Protein AF-A0A8I1I5P9-F1 (afdb_monomer_lite)

pLDDT: mean 89.46, std 9.99, range [48.19, 98.25]

Foldseek 3Di:
DQPAPVVVDDPDPVSLVVCCVFQCADPVRHGPQRQWDKDFFAAPVGDGPKIWTAHPDPVPVDGIDMTPDDDDGWDLPVLVVPDPDAAEDQDPVVQVVVVVVVNSRYIYDPNPPD

Radius of gyration: 15.74 Å; chains: 1; bounding box: 31×36×47 Å

Structure (mmCIF, N/CA/C/O backbone):
data_AF-A0A8I1I5P9-F1
#
_entry.id   AF-A0A8I1I5P9-F1
#
loop_
_atom_site.group_PDB
_atom_site.id
_atom_site.type_symbol
_atom_site.label_atom_id
_atom_site.label_alt_id
_atom_site.label_comp_id
_atom_site.label_asym_id
_atom_site.label_entity_id
_atom_site.label_seq_id
_atom_site.pdbx_PDB_ins_code
_atom_site.Cartn_x
_atom_site.Cartn_y
_atom_site.Cartn_z
_atom_site.occupancy
_atom_site.B_iso_or_equiv
_atom_site.auth_seq_id
_atom_site.auth_comp_id
_atom_site.auth_asym_id
_atom_site.auth_atom_id
_atom_site.pdbx_PDB_model_num
ATOM 1 N N . MET A 1 1 ? -10.679 -8.318 -19.547 1.00 51.12 1 MET A N 1
ATOM 2 C CA . MET A 1 1 ? -9.413 -7.546 -19.512 1.00 51.12 1 MET A CA 1
ATOM 3 C C . MET A 1 1 ? -8.566 -8.075 -18.367 1.00 51.12 1 MET A C 1
ATOM 5 O O . MET A 1 1 ? -9.124 -8.294 -17.307 1.00 51.12 1 MET A O 1
ATOM 9 N N . ASN A 1 2 ? -7.262 -8.299 -18.552 1.00 64.12 2 ASN A N 1
ATOM 10 C CA . ASN A 1 2 ? -6.367 -8.787 -17.487 1.00 64.12 2 ASN A CA 1
ATOM 11 C C . ASN A 1 2 ? -5.751 -7.654 -16.636 1.00 64.12 2 ASN A C 1
ATOM 13 O O . ASN A 1 2 ? -4.738 -7.880 -15.990 1.00 64.12 2 ASN A O 1
ATOM 17 N N . GLY A 1 3 ? -6.300 -6.434 -16.708 1.00 65.88 3 GLY A N 1
ATOM 18 C CA . GLY A 1 3 ? -5.865 -5.285 -15.900 1.00 65.88 3 GLY A CA 1
ATOM 19 C C . GLY A 1 3 ? -4.449 -4.755 -16.163 1.00 65.88 3 GLY A C 1
ATOM 20 O O . GLY A 1 3 ? -4.003 -3.890 -15.425 1.00 65.88 3 GLY A O 1
ATOM 21 N N . SER A 1 4 ? -3.742 -5.251 -17.186 1.00 81.25 4 SER A N 1
ATOM 22 C CA . SER A 1 4 ? -2.341 -4.885 -17.444 1.00 81.25 4 SER A CA 1
ATOM 23 C C . SER A 1 4 ? -2.192 -3.410 -17.816 1.00 81.25 4 SER A C 1
ATOM 25 O O . SER A 1 4 ? -2.729 -2.963 -18.835 1.00 81.25 4 SER A O 1
ATOM 27 N N . LEU A 1 5 ? -1.395 -2.690 -17.022 1.00 85.06 5 LEU A N 1
ATOM 28 C CA . LEU A 1 5 ? -1.023 -1.296 -17.246 1.00 85.06 5 LEU A CA 1
ATOM 29 C C . LEU A 1 5 ? -0.410 -1.099 -18.637 1.00 85.06 5 LEU A C 1
ATOM 31 O O . LEU A 1 5 ? -0.761 -0.149 -19.328 1.00 85.06 5 LEU A O 1
ATOM 35 N N . LYS A 1 6 ? 0.437 -2.023 -19.110 1.00 83.69 6 LYS A N 1
ATOM 36 C CA . LYS A 1 6 ? 1.100 -1.911 -20.424 1.00 83.69 6 LYS A CA 1
ATOM 37 C C . LYS A 1 6 ? 0.156 -1.669 -21.598 1.00 83.69 6 LYS A C 1
ATOM 39 O O . LYS A 1 6 ? 0.567 -1.052 -22.570 1.00 83.69 6 LYS A O 1
ATOM 44 N N . LYS A 1 7 ? -1.078 -2.172 -21.531 1.00 85.44 7 LYS A N 1
ATOM 45 C CA . LYS A 1 7 ? -2.052 -2.056 -22.628 1.00 85.44 7 LYS A CA 1
ATOM 46 C C . LYS A 1 7 ? -2.664 -0.662 -22.748 1.00 85.44 7 LYS A C 1
ATOM 48 O O . LYS A 1 7 ? -3.268 -0.369 -23.772 1.00 85.44 7 LYS A O 1
ATOM 53 N N . ILE A 1 8 ? -2.549 0.149 -21.699 1.00 88.25 8 ILE A N 1
ATOM 54 C CA . ILE A 1 8 ? -3.130 1.493 -21.620 1.00 88.25 8 ILE A CA 1
ATOM 55 C C . IL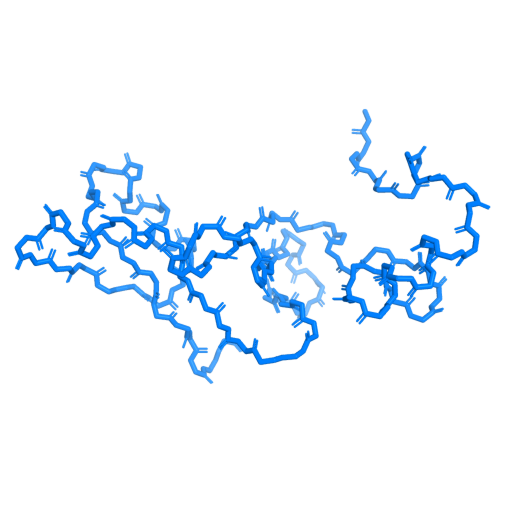E A 1 8 ? -2.065 2.590 -21.524 1.00 88.25 8 ILE A C 1
ATOM 57 O O . ILE A 1 8 ? -2.410 3.769 -21.508 1.00 88.25 8 ILE A O 1
ATOM 61 N N . LEU A 1 9 ? -0.781 2.224 -21.428 1.00 87.94 9 LEU A N 1
ATOM 62 C CA . LEU A 1 9 ? 0.301 3.200 -21.372 1.00 87.94 9 LEU A CA 1
ATOM 63 C C . LEU A 1 9 ? 0.473 3.899 -22.725 1.00 87.94 9 LEU A C 1
ATOM 65 O O . LEU A 1 9 ? 0.444 3.230 -23.758 1.00 87.94 9 LEU A O 1
ATOM 69 N N . PRO A 1 10 ? 0.716 5.220 -22.732 1.00 87.38 10 PRO A N 1
ATOM 70 C CA . PRO A 1 10 ? 1.121 5.913 -23.945 1.00 87.38 10 PRO A CA 1
ATOM 71 C C . PRO A 1 10 ? 2.513 5.442 -24.383 1.00 87.38 10 PRO A C 1
ATOM 73 O O . PRO A 1 10 ? 3.375 5.149 -23.550 1.00 87.38 10 PRO A O 1
ATOM 76 N N . GLU A 1 11 ? 2.771 5.454 -25.689 1.00 87.06 11 GLU A N 1
ATOM 77 C CA . GLU A 1 11 ? 4.089 5.151 -26.273 1.00 87.06 11 GLU A CA 1
ATOM 78 C C . GLU A 1 11 ? 5.089 6.320 -26.135 1.00 87.06 11 GLU A C 1
ATOM 80 O O . GLU A 1 11 ? 5.984 6.496 -26.957 1.00 87.06 11 GLU A O 1
ATOM 85 N N . ASP A 1 12 ? 4.948 7.139 -25.090 1.00 94.12 12 ASP A N 1
ATOM 86 C CA . ASP A 1 12 ? 5.823 8.278 -24.810 1.00 94.12 12 ASP A CA 1
ATOM 87 C C . ASP A 1 12 ? 7.049 7.827 -23.983 1.00 94.12 12 ASP A C 1
ATOM 89 O O . ASP A 1 12 ? 6.902 7.422 -22.819 1.00 94.12 12 ASP A O 1
ATOM 93 N N . PRO A 1 13 ? 8.283 7.933 -24.521 1.00 94.19 13 PRO A N 1
ATOM 94 C CA . PRO A 1 13 ? 9.498 7.553 -23.805 1.00 94.19 13 PRO A CA 1
ATOM 95 C C . PRO A 1 13 ? 9.704 8.293 -22.476 1.00 94.19 13 PRO A C 1
ATOM 97 O O . PRO A 1 13 ? 10.278 7.720 -21.544 1.00 94.19 13 PRO A O 1
ATOM 100 N N . ALA A 1 14 ? 9.247 9.544 -22.358 1.00 95.88 14 ALA A N 1
ATOM 101 C CA . ALA A 1 14 ? 9.360 10.334 -21.134 1.00 95.88 14 ALA A CA 1
ATOM 102 C C . ALA A 1 14 ? 8.441 9.792 -20.029 1.00 95.88 14 ALA A C 1
ATOM 104 O O . ALA A 1 14 ? 8.860 9.676 -18.870 1.00 95.88 14 ALA A O 1
ATOM 105 N N . VAL A 1 15 ? 7.222 9.379 -20.391 1.00 94.19 15 VAL A N 1
ATOM 106 C CA . VAL A 1 15 ? 6.285 8.721 -19.467 1.00 94.19 15 VAL A CA 1
ATOM 107 C C . VAL A 1 15 ? 6.852 7.382 -19.006 1.00 94.19 15 VAL A C 1
ATOM 109 O O . VAL A 1 15 ? 6.933 7.128 -17.804 1.00 94.19 15 VAL A O 1
ATOM 112 N N . ILE A 1 16 ? 7.333 6.547 -19.933 1.00 94.25 16 ILE A N 1
ATOM 113 C CA . ILE A 1 16 ? 7.923 5.244 -19.593 1.00 94.25 16 ILE A CA 1
ATOM 114 C C . ILE A 1 16 ? 9.141 5.403 -18.678 1.00 94.25 16 ILE A C 1
ATOM 116 O O . ILE A 1 16 ? 9.287 4.653 -17.711 1.00 94.25 16 ILE A O 1
ATOM 120 N N . LYS A 1 17 ? 10.007 6.389 -18.943 1.00 95.31 17 LYS A N 1
ATOM 121 C CA . LYS A 1 17 ? 11.153 6.696 -18.078 1.00 95.31 17 LYS A CA 1
ATOM 122 C C . LYS A 1 17 ? 10.697 7.082 -16.670 1.00 95.31 17 LYS A C 1
ATOM 124 O O . LYS A 1 17 ? 11.215 6.523 -15.708 1.00 95.31 17 LYS A O 1
ATOM 129 N N . THR A 1 18 ? 9.704 7.963 -16.553 1.00 94.38 18 THR A N 1
ATOM 130 C CA . THR A 1 18 ? 9.136 8.378 -15.261 1.00 94.38 18 THR A CA 1
ATOM 131 C C . THR A 1 18 ? 8.570 7.188 -14.484 1.00 94.38 18 THR A C 1
ATOM 133 O O . THR A 1 18 ? 8.897 7.005 -13.316 1.00 94.38 18 THR A O 1
ATOM 136 N N . LEU A 1 19 ? 7.797 6.314 -15.133 1.00 93.81 19 LEU A N 1
ATOM 137 C CA . LEU A 1 19 ? 7.225 5.123 -14.493 1.00 93.81 19 LEU A CA 1
ATOM 138 C C . LEU A 1 19 ? 8.287 4.115 -14.034 1.00 93.81 19 LEU A C 1
ATOM 140 O O . LEU A 1 19 ? 8.096 3.445 -13.017 1.00 93.81 19 LEU A O 1
ATOM 144 N N . LYS A 1 20 ? 9.412 4.018 -14.754 1.00 93.88 20 LYS A N 1
ATOM 145 C CA . LYS A 1 20 ? 10.574 3.238 -14.308 1.00 93.88 20 LYS A CA 1
ATOM 146 C C . LYS A 1 20 ? 11.237 3.863 -13.085 1.00 93.88 20 LYS A C 1
ATOM 148 O O . LYS A 1 20 ? 11.539 3.150 -12.136 1.00 93.88 20 LYS A O 1
ATOM 153 N N . THR A 1 21 ? 11.431 5.182 -13.085 1.00 93.12 21 THR A N 1
ATOM 154 C CA . THR A 1 21 ? 12.006 5.912 -11.945 1.00 93.12 21 THR A CA 1
ATOM 155 C C . THR A 1 21 ? 11.142 5.791 -10.692 1.00 93.12 21 THR A C 1
ATOM 157 O O . THR A 1 21 ? 11.681 5.606 -9.607 1.00 93.12 21 THR A O 1
ATOM 160 N N . LEU A 1 22 ? 9.816 5.834 -10.837 1.00 91.38 22 LEU A N 1
ATOM 161 C CA . LEU A 1 22 ? 8.881 5.660 -9.724 1.00 91.38 22 LEU A CA 1
ATOM 162 C C . LEU A 1 22 ? 8.815 4.213 -9.203 1.00 91.38 22 LEU A C 1
ATOM 164 O O . LEU A 1 22 ? 8.337 3.995 -8.097 1.00 91.38 22 LEU A O 1
ATOM 168 N N . GLY A 1 23 ? 9.277 3.218 -9.968 1.00 92.00 23 GLY A N 1
ATOM 169 C CA . GLY A 1 23 ? 9.159 1.804 -9.595 1.00 92.00 23 GLY A CA 1
ATOM 170 C C . GLY A 1 23 ? 7.789 1.188 -9.903 1.00 92.00 23 GLY A C 1
ATOM 171 O O . GLY A 1 23 ? 7.426 0.168 -9.327 1.00 92.00 23 GLY A O 1
ATOM 172 N N . ILE A 1 24 ? 7.027 1.777 -10.828 1.00 93.38 24 ILE A N 1
ATOM 173 C CA . ILE A 1 24 ? 5.808 1.166 -11.386 1.00 93.38 24 ILE A CA 1
ATOM 174 C C . ILE A 1 24 ? 6.178 0.128 -12.451 1.00 93.38 24 ILE A C 1
ATOM 176 O O . ILE A 1 24 ? 5.584 -0.951 -12.530 1.00 93.38 24 ILE A O 1
ATOM 180 N N . LEU A 1 25 ? 7.192 0.449 -13.260 1.00 93.50 25 LEU A N 1
ATOM 181 C CA . LEU A 1 25 ? 7.793 -0.451 -14.237 1.00 93.50 25 LEU A CA 1
ATOM 182 C C . LEU A 1 25 ? 9.220 -0.805 -13.815 1.00 93.50 25 LEU A C 1
ATOM 184 O O . LEU A 1 25 ? 9.958 0.036 -13.313 1.00 93.50 25 LEU A O 1
ATOM 188 N N . ASN A 1 26 ? 9.653 -2.034 -14.080 1.00 92.19 26 ASN A N 1
ATOM 189 C CA . ASN A 1 26 ? 11.047 -2.424 -13.890 1.00 92.19 26 ASN A CA 1
ATOM 190 C C . ASN A 1 26 ? 11.933 -1.984 -15.074 1.00 92.19 26 ASN A C 1
ATOM 192 O O . ASN A 1 26 ? 11.458 -1.450 -16.081 1.00 92.19 26 ASN A O 1
ATOM 196 N N . ALA A 1 27 ? 13.239 -2.260 -14.997 1.00 92.50 27 ALA A N 1
ATOM 197 C CA . ALA A 1 27 ? 14.200 -1.895 -16.045 1.00 92.50 27 ALA A CA 1
ATOM 198 C C . ALA A 1 27 ? 13.820 -2.431 -17.444 1.00 92.50 27 ALA A C 1
ATOM 200 O O . ALA A 1 27 ? 13.977 -1.723 -18.443 1.00 92.50 27 ALA A O 1
ATOM 201 N N . LYS A 1 28 ? 13.238 -3.639 -17.504 1.00 92.06 28 LYS A N 1
ATOM 202 C CA . LYS A 1 28 ? 12.744 -4.293 -18.731 1.00 92.06 28 LYS A CA 1
ATOM 203 C C . LYS A 1 28 ? 11.387 -3.750 -19.204 1.00 92.06 28 LYS A C 1
ATOM 205 O O . LYS A 1 28 ? 10.889 -4.173 -20.239 1.00 92.06 28 LYS A O 1
ATOM 210 N N . GLY A 1 29 ? 10.785 -2.821 -18.462 1.00 91.31 29 GLY A N 1
ATOM 211 C CA . GLY A 1 29 ? 9.474 -2.247 -18.751 1.00 91.31 29 GLY A CA 1
ATOM 212 C C . GLY A 1 29 ? 8.300 -3.117 -18.308 1.00 91.31 29 GLY A C 1
ATOM 213 O O . GLY A 1 29 ? 7.182 -2.835 -18.711 1.00 91.31 29 GLY A O 1
ATOM 214 N N . ASN A 1 30 ? 8.516 -4.175 -17.517 1.00 91.38 30 ASN A N 1
ATOM 215 C CA . ASN A 1 30 ? 7.425 -4.981 -16.957 1.00 91.38 30 ASN A CA 1
ATOM 216 C C . ASN A 1 30 ? 6.821 -4.307 -15.726 1.00 91.38 30 ASN A C 1
ATOM 218 O O . ASN A 1 30 ? 7.537 -3.652 -14.975 1.00 91.38 30 ASN A O 1
ATOM 222 N N . GLU A 1 31 ? 5.524 -4.505 -15.519 1.00 92.50 31 GLU A N 1
ATOM 223 C CA . GLU A 1 31 ? 4.801 -4.019 -14.343 1.00 92.50 31 GLU A CA 1
ATOM 224 C C . GLU A 1 31 ? 5.360 -4.675 -13.080 1.00 92.50 31 GLU A C 1
ATOM 226 O O . GLU A 1 31 ? 5.452 -5.899 -13.011 1.00 92.50 31 GLU A O 1
ATOM 231 N N . ILE A 1 32 ? 5.749 -3.864 -12.096 1.00 92.44 32 ILE A N 1
ATOM 232 C CA . ILE A 1 32 ? 6.259 -4.369 -10.815 1.00 92.44 32 ILE A CA 1
ATOM 233 C C . ILE A 1 32 ? 5.119 -4.959 -9.983 1.00 92.44 32 ILE A C 1
ATOM 235 O O . ILE A 1 32 ? 5.271 -6.033 -9.416 1.00 92.44 32 ILE A O 1
ATOM 239 N N . PHE A 1 33 ? 3.955 -4.310 -9.982 1.00 92.69 33 PHE A N 1
ATOM 240 C CA . PHE A 1 33 ? 2.766 -4.742 -9.240 1.00 92.69 33 PHE A CA 1
ATOM 241 C C . PHE A 1 33 ? 1.868 -5.712 -10.022 1.00 92.69 33 PHE A C 1
ATOM 243 O O . PHE A 1 33 ? 0.665 -5.797 -9.772 1.00 92.69 33 PHE A O 1
ATOM 250 N N . TYR A 1 34 ? 2.425 -6.436 -10.995 1.00 91.12 34 TYR A N 1
ATOM 251 C CA . TYR A 1 34 ? 1.670 -7.479 -11.682 1.00 91.12 34 TYR A CA 1
ATOM 252 C C . TYR A 1 34 ? 1.193 -8.541 -10.674 1.00 91.12 34 TYR A C 1
ATOM 254 O O . TYR A 1 34 ? 1.912 -8.863 -9.729 1.00 91.12 34 TYR A O 1
ATOM 262 N N . ASN A 1 35 ? -0.029 -9.057 -10.850 1.00 91.62 35 ASN A N 1
ATOM 263 C CA . ASN A 1 35 ? -0.695 -9.965 -9.902 1.00 91.62 35 ASN A CA 1
ATOM 264 C C . ASN A 1 35 ? -0.810 -9.425 -8.463 1.00 91.62 35 ASN A C 1
ATOM 266 O O . ASN A 1 35 ? -0.922 -10.205 -7.522 1.00 91.62 35 ASN A O 1
ATOM 270 N N . CYS A 1 36 ? -0.804 -8.107 -8.259 1.00 92.56 36 CYS A N 1
ATOM 271 C CA . CYS A 1 36 ? -0.985 -7.533 -6.929 1.00 92.56 36 CYS A CA 1
ATOM 272 C C . CYS A 1 36 ? -2.359 -6.889 -6.749 1.00 92.56 36 CYS A C 1
ATOM 274 O O . CYS A 1 36 ? -2.867 -6.216 -7.645 1.00 92.56 36 CYS A O 1
ATOM 276 N N . VAL A 1 37 ? -2.908 -7.000 -5.538 1.00 92.50 37 VAL A N 1
ATOM 277 C CA . VAL A 1 37 ? -3.853 -5.997 -5.032 1.00 92.50 37 VAL A CA 1
ATOM 278 C C . VAL A 1 37 ? -3.029 -4.794 -4.584 1.00 92.50 37 VAL A C 1
ATOM 280 O O . VAL A 1 37 ? -2.117 -4.951 -3.770 1.00 92.50 37 VAL A O 1
ATOM 283 N N . VAL A 1 38 ? -3.317 -3.611 -5.130 1.00 93.56 38 VAL A N 1
ATOM 284 C CA . VAL A 1 38 ? -2.508 -2.401 -4.919 1.00 93.56 38 VAL A CA 1
ATOM 285 C C . VAL A 1 38 ? -3.278 -1.368 -4.101 1.00 93.56 38 VAL A C 1
ATOM 287 O O . VAL A 1 38 ? -4.416 -1.037 -4.424 1.00 93.56 38 VAL A O 1
ATOM 290 N N . PHE A 1 39 ? -2.631 -0.831 -3.069 1.00 94.25 39 PHE A N 1
ATOM 291 C CA . PHE A 1 39 ? -3.171 0.177 -2.166 1.00 94.25 39 PHE A CA 1
ATOM 292 C C . PHE A 1 39 ? -2.332 1.458 -2.233 1.00 94.25 39 PHE A C 1
ATOM 294 O O . PHE A 1 39 ? -1.109 1.391 -2.064 1.00 94.25 39 PHE A O 1
ATOM 301 N N . PRO A 1 40 ? -2.956 2.629 -2.441 1.00 94.12 40 PRO A N 1
ATOM 302 C CA . PRO A 1 40 ? -2.269 3.906 -2.334 1.00 94.12 40 PRO A CA 1
ATOM 303 C C . PRO A 1 40 ? -2.013 4.286 -0.873 1.00 94.12 40 PRO A C 1
ATOM 305 O O . PRO A 1 40 ? -2.853 4.072 0.004 1.00 94.12 40 PRO A O 1
ATOM 308 N N . ILE A 1 41 ? -0.851 4.884 -0.630 1.00 93.88 41 ILE A N 1
ATOM 309 C CA . ILE A 1 41 ? -0.417 5.381 0.673 1.00 93.88 41 ILE A CA 1
ATOM 310 C C . ILE A 1 41 ? -0.248 6.895 0.575 1.00 93.88 41 ILE A C 1
ATOM 312 O O . ILE A 1 41 ? 0.383 7.397 -0.359 1.00 93.88 41 ILE A O 1
ATOM 316 N N . TYR A 1 42 ? -0.805 7.612 1.550 1.00 94.00 42 TYR A N 1
ATOM 317 C CA . TYR A 1 42 ? -0.958 9.062 1.489 1.00 94.00 42 TYR A CA 1
ATOM 318 C C . TYR A 1 42 ? -0.140 9.781 2.559 1.00 94.00 42 TYR A C 1
ATOM 320 O O . TYR A 1 42 ? -0.058 9.311 3.695 1.00 94.00 42 TYR A O 1
ATOM 328 N N . ASP A 1 43 ? 0.410 10.943 2.222 1.00 93.06 43 ASP A N 1
ATOM 329 C CA . ASP A 1 43 ? 0.967 11.875 3.206 1.00 93.06 43 ASP A CA 1
ATOM 330 C C . ASP A 1 43 ? -0.127 12.674 3.936 1.00 93.06 43 ASP A C 1
ATOM 332 O O . ASP A 1 43 ? -1.325 12.466 3.733 1.00 93.06 43 ASP A O 1
ATOM 336 N N . THR A 1 44 ? 0.275 13.597 4.810 1.00 91.00 44 THR A N 1
ATOM 337 C CA . THR A 1 44 ? -0.634 14.452 5.589 1.00 91.00 44 THR A CA 1
ATOM 338 C C . THR A 1 44 ? -1.485 15.392 4.738 1.00 91.00 44 THR A C 1
ATOM 340 O O . THR A 1 44 ? -2.592 15.739 5.160 1.00 91.00 44 THR A O 1
ATOM 343 N N . ASP A 1 45 ? -1.030 15.736 3.537 1.00 93.56 45 ASP A N 1
ATOM 344 C CA . ASP A 1 45 ? -1.739 16.620 2.612 1.00 93.56 45 ASP A CA 1
ATOM 345 C C . ASP A 1 45 ? -2.699 15.832 1.707 1.00 93.56 45 ASP A C 1
ATOM 347 O O . ASP A 1 45 ? -3.632 16.384 1.131 1.00 93.56 45 ASP A O 1
ATOM 351 N N . GLY A 1 46 ? -2.576 14.501 1.681 1.00 92.19 46 GLY A N 1
ATOM 352 C CA . GLY A 1 46 ? -3.410 13.612 0.877 1.00 92.19 46 GLY A CA 1
ATOM 353 C C . GLY A 1 46 ? -2.833 13.327 -0.500 1.00 92.19 46 GLY A C 1
ATOM 354 O O . GLY A 1 46 ? -3.544 12.762 -1.330 1.00 92.19 46 GLY A O 1
ATOM 355 N N . ALA A 1 47 ? -1.568 13.668 -0.744 1.00 94.44 47 ALA A N 1
ATOM 356 C CA . ALA A 1 47 ? -0.871 13.225 -1.937 1.00 94.44 47 ALA A CA 1
ATOM 357 C C . ALA A 1 47 ? -0.461 11.755 -1.790 1.00 94.44 47 ALA A C 1
ATOM 359 O O . ALA A 1 47 ? -0.117 11.288 -0.701 1.00 94.44 47 ALA A O 1
ATOM 360 N N . ILE A 1 48 ? -0.505 11.012 -2.899 1.00 93.31 48 ILE A N 1
ATOM 361 C CA . ILE A 1 48 ? 0.002 9.639 -2.944 1.00 93.31 48 ILE A CA 1
ATOM 362 C C . ILE A 1 48 ? 1.525 9.712 -2.953 1.00 93.31 48 ILE A C 1
ATOM 364 O O . ILE A 1 48 ? 2.120 10.207 -3.908 1.00 93.31 48 ILE A O 1
ATOM 368 N N . VAL A 1 49 ? 2.142 9.189 -1.899 1.00 92.62 49 VAL A N 1
ATOM 369 C CA . VAL A 1 49 ? 3.603 9.192 -1.726 1.00 92.62 49 VAL A CA 1
ATOM 370 C C . VAL A 1 49 ? 4.211 7.803 -1.854 1.00 92.62 49 VAL A C 1
ATOM 372 O O . VAL A 1 49 ? 5.417 7.674 -2.054 1.00 92.62 49 VAL A O 1
ATOM 375 N N . ASN A 1 50 ? 3.393 6.751 -1.766 1.00 92.56 50 ASN A N 1
ATOM 376 C CA . ASN A 1 50 ? 3.841 5.380 -1.962 1.00 92.56 50 ASN A CA 1
ATOM 377 C C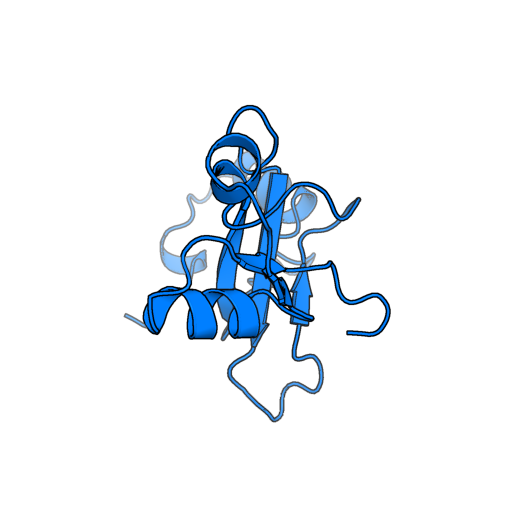 . ASN A 1 50 ? 2.681 4.481 -2.434 1.00 92.56 50 ASN A C 1
ATOM 379 O O . ASN A 1 50 ? 1.508 4.840 -2.308 1.00 92.56 50 ASN A O 1
ATOM 383 N N . LEU A 1 51 ? 3.007 3.303 -2.963 1.00 93.69 51 LEU A N 1
ATOM 384 C CA . LEU A 1 51 ? 2.055 2.231 -3.246 1.00 93.69 51 LEU A CA 1
ATOM 385 C C . LEU A 1 51 ? 2.512 0.968 -2.530 1.00 93.69 51 LEU A C 1
ATOM 387 O O . LEU A 1 51 ? 3.697 0.645 -2.532 1.00 93.69 51 LEU A O 1
ATOM 391 N N . TYR A 1 52 ? 1.559 0.230 -1.983 1.00 92.50 52 TYR A N 1
ATOM 392 C CA . TYR A 1 52 ? 1.767 -1.115 -1.469 1.00 92.50 52 TYR A CA 1
ATOM 393 C C . TYR A 1 52 ? 1.065 -2.127 -2.368 1.00 92.50 52 TYR A C 1
ATOM 395 O O . TYR A 1 52 ? -0.095 -1.936 -2.719 1.00 92.50 52 TYR A O 1
ATOM 403 N N . GLY A 1 53 ? 1.748 -3.214 -2.712 1.00 93.25 53 GLY A N 1
ATOM 404 C CA . GLY A 1 53 ? 1.194 -4.333 -3.462 1.00 93.25 53 GLY A CA 1
ATOM 405 C C . GLY A 1 53 ? 1.239 -5.625 -2.664 1.00 93.25 53 GLY A C 1
ATOM 406 O O . GLY A 1 53 ? 2.306 -6.025 -2.203 1.00 93.25 53 GLY A O 1
ATOM 407 N N . ARG A 1 54 ? 0.101 -6.311 -2.554 1.00 92.62 54 ARG A N 1
ATOM 408 C CA . ARG A 1 54 ? 0.021 -7.692 -2.066 1.00 92.62 54 ARG A CA 1
ATOM 409 C C . ARG A 1 54 ? -0.102 -8.627 -3.258 1.00 92.62 54 ARG A C 1
ATOM 411 O O . ARG A 1 54 ? -1.150 -8.630 -3.904 1.00 92.62 54 ARG A O 1
ATOM 418 N N . ASN A 1 55 ? 0.941 -9.404 -3.541 1.00 92.25 55 ASN A N 1
ATOM 419 C CA . ASN A 1 55 ? 0.885 -10.402 -4.605 1.00 92.25 55 ASN A CA 1
ATOM 420 C C . ASN A 1 55 ? -0.138 -11.490 -4.239 1.00 92.25 55 ASN A C 1
ATOM 422 O O . ASN A 1 55 ? -0.166 -11.956 -3.098 1.00 92.25 55 ASN A O 1
ATOM 426 N N . ILE A 1 56 ? -0.995 -11.854 -5.190 1.00 91.81 56 ILE A N 1
ATOM 427 C CA . ILE A 1 56 ? -2.033 -12.880 -5.024 1.00 91.81 56 ILE A CA 1
ATOM 428 C C . ILE A 1 56 ? -1.574 -14.262 -5.497 1.00 91.81 56 ILE A C 1
ATOM 430 O O . ILE A 1 56 ? -2.276 -15.242 -5.270 1.00 91.81 56 ILE A O 1
ATOM 434 N N . ASP A 1 57 ? -0.420 -14.341 -6.161 1.00 90.31 57 ASP A N 1
ATOM 435 C CA . ASP A 1 57 ? 0.209 -15.588 -6.577 1.00 9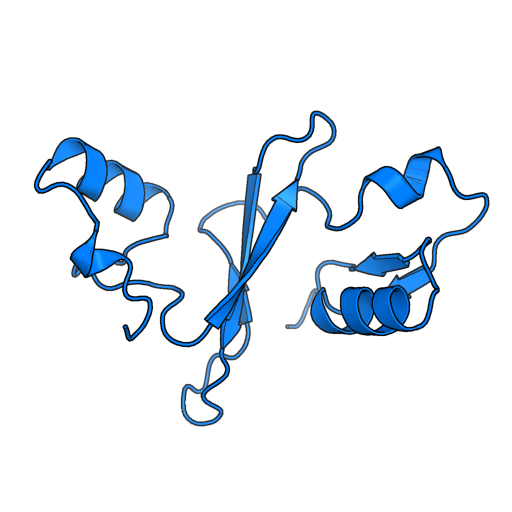0.31 57 ASP A CA 1
ATOM 436 C C . ASP A 1 57 ? 1.145 -16.105 -5.466 1.00 90.31 57 ASP A C 1
ATOM 438 O O . ASP A 1 57 ? 2.228 -15.546 -5.252 1.00 90.31 57 ASP A O 1
ATOM 442 N N . PRO A 1 58 ? 0.769 -17.184 -4.753 1.00 82.19 58 PRO A N 1
ATOM 443 C CA . PRO A 1 58 ? 1.572 -17.728 -3.662 1.00 82.19 58 PRO A CA 1
ATOM 444 C C . PRO A 1 58 ? 2.902 -18.334 -4.137 1.00 82.19 58 PRO A C 1
ATOM 446 O O . PRO A 1 58 ? 3.815 -18.488 -3.329 1.00 82.19 58 PRO A O 1
ATOM 449 N N . ALA A 1 59 ? 3.048 -18.659 -5.428 1.00 86.31 59 ALA A N 1
ATOM 450 C CA . ALA A 1 59 ? 4.280 -19.226 -5.975 1.00 86.31 59 ALA A CA 1
ATOM 451 C C . ALA A 1 59 ? 5.369 -18.168 -6.236 1.00 86.31 59 ALA A C 1
ATOM 453 O O . ALA A 1 59 ? 6.528 -18.516 -6.457 1.00 86.31 59 ALA A O 1
ATOM 454 N N . HIS A 1 60 ? 5.027 -16.876 -6.195 1.00 79.19 60 HIS A N 1
ATOM 455 C CA . HIS A 1 60 ? 5.918 -15.785 -6.599 1.00 79.19 60 HIS A CA 1
ATOM 456 C C . HIS A 1 60 ? 7.048 -15.492 -5.582 1.00 79.19 60 HIS A C 1
ATOM 458 O O . HIS A 1 60 ? 7.950 -14.700 -5.866 1.00 79.19 60 HIS A O 1
ATOM 464 N N . GLY A 1 61 ? 7.031 -16.105 -4.391 1.00 74.25 61 GLY A N 1
ATOM 465 C CA . GLY A 1 61 ? 8.087 -16.013 -3.365 1.00 74.25 61 GLY A CA 1
ATOM 466 C C . GLY A 1 61 ? 8.238 -14.645 -2.675 1.00 74.25 61 GLY A C 1
ATOM 467 O O . GLY A 1 61 ? 8.704 -14.585 -1.543 1.00 74.25 61 GLY A O 1
ATOM 468 N N . VAL A 1 62 ? 7.801 -13.557 -3.317 1.00 78.12 62 VAL A N 1
ATOM 469 C CA . VAL A 1 62 ? 7.708 -12.199 -2.764 1.00 78.12 62 VAL A CA 1
ATOM 470 C C . VAL A 1 62 ? 6.238 -11.815 -2.686 1.00 78.12 62 VAL A C 1
ATOM 472 O O . VAL A 1 62 ? 5.565 -11.671 -3.706 1.00 78.12 62 VAL A O 1
ATOM 475 N N . SER A 1 63 ? 5.740 -11.653 -1.465 1.00 82.94 63 SER A N 1
ATOM 476 C CA . SER A 1 63 ? 4.318 -11.436 -1.195 1.00 82.94 63 SER A CA 1
ATOM 477 C C . SER A 1 63 ? 3.954 -9.959 -1.000 1.00 82.94 63 SER A C 1
ATOM 479 O O . SER A 1 63 ? 2.808 -9.580 -1.242 1.00 82.94 63 SER A O 1
ATOM 481 N N . HIS A 1 64 ? 4.913 -9.115 -0.612 1.00 88.25 64 HIS A N 1
ATOM 482 C CA . HIS A 1 64 ? 4.716 -7.691 -0.339 1.00 88.25 64 HIS A CA 1
ATOM 483 C C . HIS A 1 64 ? 5.671 -6.834 -1.179 1.00 88.25 64 HIS A C 1
ATOM 485 O O . HIS A 1 64 ? 6.885 -7.029 -1.154 1.00 88.25 64 HIS A O 1
ATOM 491 N N . LEU A 1 65 ? 5.123 -5.861 -1.905 1.00 90.12 65 LEU A N 1
ATOM 492 C CA . LEU A 1 65 ? 5.864 -4.932 -2.758 1.00 90.12 65 LEU A CA 1
ATOM 493 C C . LEU A 1 65 ? 5.568 -3.488 -2.351 1.00 90.12 65 LEU A C 1
ATOM 495 O O . LEU A 1 65 ? 4.450 -3.168 -1.952 1.00 90.12 65 LEU A O 1
ATOM 499 N N . TYR A 1 66 ? 6.559 -2.611 -2.500 1.00 90.12 66 TYR A N 1
ATOM 500 C CA . TYR A 1 66 ? 6.434 -1.168 -2.278 1.00 90.12 66 TYR A CA 1
ATOM 501 C C . TYR A 1 66 ? 7.109 -0.400 -3.418 1.00 90.12 66 TYR A C 1
ATOM 503 O O . TYR A 1 66 ? 7.984 -0.961 -4.088 1.00 90.12 66 TYR A O 1
ATOM 511 N N . LEU A 1 67 ? 6.741 0.870 -3.637 1.00 90.44 67 LEU A N 1
ATOM 512 C CA . LEU A 1 67 ? 7.516 1.723 -4.546 1.00 90.44 67 LEU A CA 1
ATOM 513 C C . LEU A 1 67 ? 8.950 1.890 -4.045 1.00 90.44 67 LEU A C 1
ATOM 515 O O . LEU A 1 67 ? 9.238 1.788 -2.849 1.00 90.44 67 LEU A O 1
ATOM 519 N N . ALA A 1 68 ? 9.848 2.171 -4.988 1.00 80.69 68 ALA A N 1
ATOM 520 C CA . ALA A 1 68 ? 11.226 2.496 -4.670 1.00 80.69 68 ALA A CA 1
ATOM 521 C C . ALA A 1 68 ? 11.296 3.779 -3.824 1.00 80.69 68 ALA A C 1
ATOM 523 O O . ALA A 1 68 ? 10.579 4.744 -4.082 1.00 80.69 68 ALA A O 1
ATOM 524 N N . GLY A 1 69 ? 12.198 3.799 -2.841 1.00 82.06 69 GLY A N 1
ATOM 525 C CA . GLY A 1 69 ? 12.428 4.950 -1.966 1.00 82.06 69 GLY A CA 1
ATOM 526 C C . GLY A 1 69 ? 11.975 4.725 -0.524 1.00 82.06 69 GLY A C 1
ATOM 527 O O . GLY A 1 69 ? 11.754 3.596 -0.083 1.00 82.06 69 GLY A O 1
ATOM 528 N N . SER A 1 70 ? 11.895 5.819 0.234 1.00 81.62 70 SER A N 1
ATOM 529 C CA . SER A 1 70 ? 11.532 5.786 1.652 1.00 81.62 70 SER A CA 1
ATOM 530 C C . SER A 1 70 ? 10.078 5.356 1.843 1.00 81.62 70 SER A C 1
ATOM 532 O O . SER A 1 70 ? 9.170 5.865 1.186 1.00 81.62 70 SER A O 1
ATOM 534 N N . ARG A 1 71 ? 9.843 4.443 2.789 1.00 82.69 71 ARG A N 1
ATOM 535 C CA . ARG A 1 71 ? 8.489 4.084 3.228 1.00 82.69 71 ARG A CA 1
ATOM 536 C C . ARG A 1 71 ? 7.918 5.254 4.035 1.00 82.69 71 ARG A C 1
ATOM 538 O O . ARG A 1 71 ? 8.398 5.532 5.131 1.00 82.69 71 ARG A O 1
ATOM 545 N N . SER A 1 72 ? 6.943 5.963 3.472 1.00 84.94 72 SER A N 1
ATOM 546 C CA . SER A 1 72 ? 6.324 7.151 4.066 1.00 84.94 72 SER A CA 1
ATOM 547 C C . SER A 1 72 ? 4.825 7.209 3.770 1.00 84.94 72 SER A C 1
ATOM 549 O O . SER A 1 72 ? 4.339 6.582 2.829 1.00 84.94 72 SER A O 1
ATOM 551 N N . GLY A 1 73 ? 4.100 7.978 4.586 1.00 90.44 73 GLY A N 1
ATOM 552 C CA . GLY A 1 73 ? 2.643 8.126 4.520 1.00 90.44 73 GLY A CA 1
ATOM 553 C C . GLY A 1 73 ? 1.896 7.107 5.384 1.00 90.44 73 GLY A C 1
ATOM 554 O O . GLY A 1 73 ? 2.517 6.348 6.121 1.00 90.44 73 GLY A O 1
ATOM 555 N N . LEU A 1 74 ? 0.566 7.096 5.340 1.00 91.38 74 LEU A N 1
ATOM 556 C CA . LEU A 1 74 ? -0.281 6.136 6.057 1.00 91.38 74 LEU A CA 1
ATOM 557 C C . LEU A 1 74 ? -1.556 5.837 5.260 1.00 91.38 74 LEU A C 1
ATOM 559 O O . LEU A 1 74 ? -2.171 6.730 4.672 1.00 91.38 74 LEU A O 1
ATOM 563 N N . VAL A 1 75 ? -2.001 4.580 5.297 1.00 93.62 75 VAL A N 1
ATOM 564 C CA . VAL A 1 75 ? -3.374 4.222 4.906 1.00 93.62 75 VAL A CA 1
ATOM 565 C C . VAL A 1 75 ? -4.326 4.649 6.022 1.00 93.62 75 VAL A C 1
ATOM 567 O O . VAL A 1 75 ? -3.983 4.561 7.198 1.00 93.62 75 VAL A O 1
ATOM 570 N N . ASN A 1 76 ? -5.516 5.134 5.653 1.00 94.75 76 ASN A N 1
ATOM 571 C CA . ASN A 1 76 ? -6.528 5.630 6.594 1.00 94.75 76 ASN A CA 1
ATOM 572 C C . ASN A 1 76 ? -5.984 6.705 7.563 1.00 94.75 76 ASN A C 1
ATOM 574 O O . ASN A 1 76 ? -6.409 6.798 8.711 1.00 94.75 76 ASN A O 1
ATOM 578 N N . ARG A 1 77 ? -5.064 7.568 7.099 1.00 93.19 77 ARG A N 1
ATOM 579 C CA . ARG A 1 77 ? -4.464 8.659 7.899 1.00 93.19 77 ARG A CA 1
ATOM 580 C C . ARG A 1 77 ? -5.489 9.545 8.621 1.00 93.19 77 ARG A C 1
ATOM 582 O O . ARG A 1 77 ? -5.211 10.076 9.688 1.00 93.19 77 ARG A O 1
ATOM 589 N N . GLN A 1 78 ? -6.684 9.685 8.042 1.00 94.31 78 GLN A N 1
ATOM 590 C CA . GLN A 1 78 ? -7.787 10.476 8.591 1.00 94.31 78 GLN A CA 1
ATOM 591 C C . GLN A 1 78 ? -8.362 9.877 9.881 1.00 94.31 78 GLN A C 1
ATOM 593 O O . GLN A 1 78 ? -9.078 10.568 10.596 1.00 94.31 78 GLN A O 1
ATOM 598 N N . ALA A 1 79 ? -8.053 8.616 10.209 1.00 95.62 79 ALA A N 1
ATOM 599 C CA . ALA A 1 79 ? -8.380 8.025 11.501 1.00 95.62 79 ALA A CA 1
ATOM 600 C C . ALA A 1 79 ? -7.708 8.764 12.666 1.00 95.62 79 ALA A C 1
ATOM 602 O O . ALA A 1 79 ? -8.340 8.907 13.709 1.00 95.62 79 ALA A O 1
ATOM 603 N N . VAL A 1 80 ? -6.483 9.271 12.478 1.00 93.81 80 VAL A N 1
ATOM 604 C CA . VAL A 1 80 ? -5.689 9.923 13.533 1.00 93.81 80 VAL A CA 1
ATOM 605 C C . VAL A 1 80 ? -6.376 11.171 14.102 1.00 93.81 80 VAL A C 1
ATOM 607 O O . VAL A 1 80 ? -6.617 11.194 15.304 1.00 93.81 80 VAL A O 1
ATOM 610 N N . PRO A 1 81 ? -6.755 12.189 13.302 1.00 95.06 81 PRO A N 1
ATOM 611 C CA . PRO A 1 81 ? -7.372 13.396 13.857 1.00 95.06 81 PRO A CA 1
ATOM 612 C C . PRO A 1 81 ? -8.806 13.197 14.369 1.00 95.06 81 PRO A C 1
ATOM 614 O O . PRO A 1 81 ? -9.280 14.016 15.150 1.00 95.06 81 PRO A O 1
ATOM 617 N N . ARG A 1 82 ? -9.523 12.149 13.934 1.00 95.69 82 ARG A N 1
ATOM 618 C CA . ARG A 1 82 ? -10.953 11.965 14.258 1.00 95.69 82 ARG A CA 1
ATOM 619 C C . ARG A 1 82 ? -11.242 10.979 15.388 1.00 95.69 82 ARG A C 1
ATOM 621 O O . ARG A 1 82 ? -12.403 10.833 15.759 1.00 95.69 82 ARG A O 1
ATOM 628 N N . SER A 1 83 ? -10.236 10.255 15.878 1.00 97.31 83 SER A N 1
ATOM 629 C CA . SER A 1 83 ? -10.437 9.141 16.813 1.00 97.31 83 SER A CA 1
ATOM 630 C C . SER A 1 83 ? -9.717 9.398 18.129 1.00 97.31 83 SER A C 1
ATOM 632 O O . SER A 1 83 ? -8.562 9.807 18.140 1.00 97.31 83 SER A O 1
ATOM 634 N N . ALA A 1 84 ? -10.380 9.103 19.248 1.00 97.19 84 ALA A N 1
ATOM 635 C CA . ALA A 1 84 ? -9.764 9.186 20.575 1.00 97.19 84 ALA A CA 1
ATOM 636 C C . ALA A 1 84 ? -8.732 8.068 20.827 1.00 97.19 84 ALA A C 1
ATOM 638 O O . ALA A 1 84 ? -7.866 8.199 21.687 1.00 97.19 84 ALA A O 1
ATOM 639 N N . SER A 1 85 ? -8.828 6.964 20.086 1.00 97.38 85 SER A N 1
ATOM 640 C CA . SER A 1 85 ? -7.900 5.837 20.130 1.00 97.38 85 SER A CA 1
ATOM 641 C C . SER A 1 85 ? -7.665 5.289 18.728 1.00 97.38 85 SER A C 1
ATOM 643 O O . SER A 1 85 ? -8.506 5.454 17.840 1.00 97.38 85 SER A O 1
ATOM 645 N N . ILE A 1 86 ? -6.530 4.618 18.539 1.00 97.75 86 ILE A N 1
ATOM 646 C CA . ILE A 1 86 ? -6.134 4.020 17.266 1.00 97.75 86 ILE A CA 1
ATOM 647 C C . ILE A 1 86 ? -5.808 2.545 17.469 1.00 97.75 86 ILE A C 1
ATOM 649 O O . ILE A 1 86 ? -5.081 2.186 18.394 1.00 97.75 86 ILE A O 1
ATOM 653 N N . ILE A 1 87 ? -6.327 1.704 16.577 1.00 97.50 87 ILE A N 1
ATOM 654 C CA . ILE A 1 87 ? -5.935 0.303 16.448 1.00 97.50 87 ILE A CA 1
ATOM 655 C C . ILE A 1 87 ? -4.765 0.240 15.468 1.00 97.50 87 ILE A C 1
ATOM 657 O O . ILE A 1 87 ? -4.886 0.666 14.318 1.00 97.50 87 ILE A O 1
ATOM 661 N N . LEU A 1 88 ? -3.634 -0.289 15.926 1.00 96.06 88 LEU A N 1
ATOM 662 C CA . LEU A 1 88 ? -2.486 -0.573 15.074 1.00 96.06 88 LEU A CA 1
ATOM 663 C C . LEU A 1 88 ? -2.549 -2.021 14.602 1.00 96.06 88 LEU A C 1
ATOM 665 O O . LEU A 1 88 ? -2.810 -2.926 15.391 1.00 96.06 88 LEU A O 1
ATOM 669 N N . THR A 1 89 ? -2.289 -2.231 13.319 1.00 94.38 89 THR A N 1
ATOM 670 C CA . THR A 1 89 ? -2.198 -3.563 12.705 1.00 94.38 89 THR A CA 1
ATOM 671 C C . THR A 1 89 ? -0.834 -3.758 12.059 1.00 94.38 89 THR A C 1
ATOM 673 O O . THR A 1 89 ? -0.140 -2.780 11.786 1.00 94.38 89 THR A O 1
ATOM 676 N N . GLU A 1 90 ? -0.427 -5.004 11.824 1.00 90.00 90 GLU A N 1
ATOM 677 C CA . GLU A 1 90 ? 0.872 -5.302 11.210 1.00 90.00 90 GLU A CA 1
ATOM 678 C C . GLU A 1 90 ? 0.923 -4.913 9.728 1.00 90.00 90 GLU A C 1
ATOM 680 O O . GLU A 1 90 ? 1.954 -4.440 9.248 1.00 90.00 90 GLU A O 1
ATOM 685 N N . SER A 1 91 ? -0.178 -5.099 8.995 1.00 89.56 91 SER A N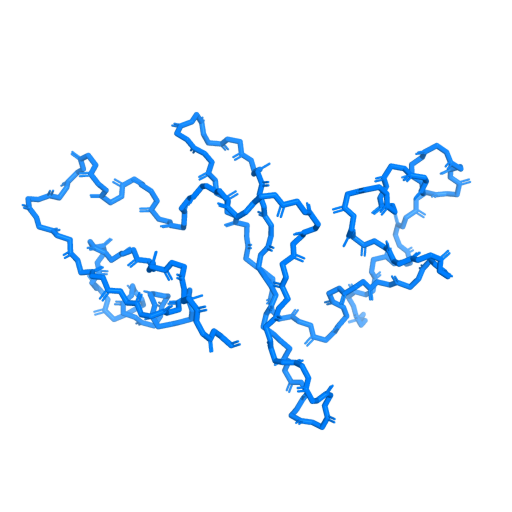 1
ATOM 686 C CA . SER A 1 91 ? -0.216 -4.861 7.556 1.00 89.56 91 SER A CA 1
ATOM 687 C C . SER A 1 91 ? -1.444 -4.071 7.105 1.00 89.56 91 SER A C 1
ATOM 689 O O . SER A 1 91 ? -2.467 -3.986 7.783 1.00 89.56 91 SER A O 1
ATOM 691 N N . ILE A 1 92 ? -1.361 -3.516 5.891 1.00 93.31 92 ILE A N 1
ATOM 692 C CA . ILE A 1 92 ? -2.486 -2.824 5.242 1.00 93.31 92 ILE A CA 1
ATOM 693 C C . ILE A 1 92 ? -3.690 -3.760 5.064 1.00 93.31 92 ILE A C 1
ATOM 695 O O . ILE A 1 92 ? -4.825 -3.305 5.166 1.00 93.31 92 ILE A O 1
ATOM 699 N N . ILE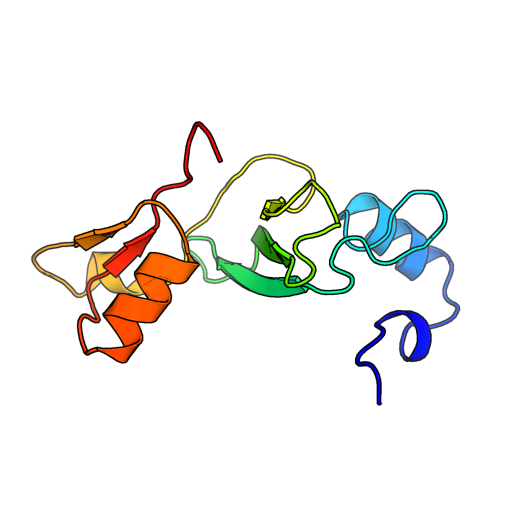 A 1 93 ? -3.468 -5.056 4.825 1.00 92.62 93 ILE A N 1
ATOM 700 C CA . ILE A 1 93 ? -4.561 -6.018 4.630 1.00 92.62 93 ILE A CA 1
ATOM 701 C C . ILE A 1 93 ? -5.307 -6.263 5.942 1.00 92.62 93 ILE A C 1
ATOM 703 O O . ILE A 1 93 ? -6.537 -6.294 5.943 1.00 92.62 93 ILE A O 1
ATOM 707 N N . ASP A 1 94 ? -4.591 -6.358 7.060 1.00 93.12 94 ASP A N 1
ATOM 708 C CA . ASP A 1 94 ? -5.208 -6.487 8.383 1.00 93.12 94 ASP A CA 1
ATOM 709 C C . ASP A 1 94 ? -6.014 -5.228 8.725 1.00 93.12 94 ASP A C 1
ATOM 711 O O . ASP A 1 94 ? -7.157 -5.322 9.175 1.00 93.12 94 ASP A O 1
ATOM 715 N N . ALA A 1 95 ? -5.460 -4.043 8.432 1.00 95.31 95 ALA A N 1
ATOM 716 C CA . ALA A 1 95 ? -6.161 -2.774 8.616 1.00 95.31 95 ALA A CA 1
ATOM 717 C C . ALA A 1 95 ? -7.466 -2.719 7.813 1.00 95.31 95 ALA A C 1
ATOM 719 O O . ALA A 1 95 ? -8.506 -2.349 8.351 1.00 95.31 95 ALA A O 1
ATOM 720 N N . VAL A 1 96 ? -7.424 -3.099 6.533 1.00 95.12 96 VAL A N 1
ATOM 721 C CA . VAL A 1 96 ? -8.610 -3.116 5.665 1.00 95.12 96 VAL A CA 1
ATOM 722 C C . VAL A 1 96 ? -9.622 -4.158 6.138 1.00 95.12 96 VAL A C 1
ATOM 724 O O . VAL A 1 96 ? -10.814 -3.873 6.131 1.00 95.12 96 VAL A O 1
ATOM 727 N N . THR A 1 97 ? -9.163 -5.316 6.621 1.00 96.31 97 THR A N 1
ATOM 728 C CA . THR A 1 97 ? -10.036 -6.349 7.197 1.00 96.31 97 THR A CA 1
ATOM 729 C C . THR A 1 97 ? -10.791 -5.813 8.412 1.00 96.31 97 THR A C 1
ATOM 731 O O . THR A 1 97 ? -12.007 -5.943 8.490 1.00 96.31 97 THR A O 1
ATOM 734 N N . LEU A 1 98 ? -10.107 -5.147 9.347 1.00 97.88 98 LEU A N 1
ATOM 735 C CA . LEU A 1 98 ? -10.771 -4.540 10.504 1.00 97.88 98 LEU A CA 1
ATOM 736 C C . LEU A 1 98 ? -11.693 -3.384 10.105 1.00 97.88 98 LEU A C 1
ATOM 738 O O . LEU A 1 98 ? -12.781 -3.244 10.664 1.00 97.88 98 LEU A O 1
ATOM 742 N N . TYR A 1 99 ? -11.283 -2.575 9.129 1.00 97.50 99 TYR A N 1
ATOM 743 C CA . TYR A 1 99 ? -12.107 -1.483 8.623 1.00 97.50 99 TYR A CA 1
ATOM 744 C C . TYR A 1 99 ? -13.430 -2.000 8.042 1.00 97.50 99 TYR A C 1
ATOM 746 O O . TYR A 1 99 ? -14.484 -1.448 8.353 1.00 97.50 99 TYR A O 1
ATOM 754 N N . ASP A 1 100 ? -13.381 -3.076 7.252 1.00 97.69 100 ASP A N 1
ATOM 755 C CA . ASP A 1 100 ? -14.559 -3.760 6.701 1.00 97.69 100 ASP A CA 1
ATOM 756 C C . ASP A 1 100 ? -15.492 -4.289 7.805 1.00 97.69 100 ASP A C 1
ATOM 758 O O . ASP A 1 100 ? -16.712 -4.206 7.694 1.00 97.69 100 ASP A O 1
ATOM 762 N N . GLN A 1 101 ? -14.927 -4.712 8.939 1.00 98.25 101 GLN A N 1
ATOM 763 C CA . GLN A 1 101 ? -15.680 -5.119 10.131 1.00 98.25 101 GLN A CA 1
ATOM 764 C C . GLN A 1 101 ? -16.168 -3.940 11.002 1.00 98.25 101 GLN A C 1
ATOM 766 O O . GLN A 1 101 ? -16.644 -4.142 12.118 1.00 98.25 101 GLN A O 1
ATOM 771 N N . GLY A 1 102 ? -16.065 -2.699 10.516 1.00 97.81 102 GLY A N 1
ATOM 772 C CA . GLY A 1 102 ? -16.585 -1.498 11.179 1.00 97.81 102 GLY A CA 1
ATOM 773 C C . GLY A 1 102 ? -15.606 -0.797 12.125 1.00 97.81 102 GLY A C 1
ATOM 774 O O . GLY A 1 102 ? -15.924 0.269 12.662 1.00 97.81 102 GLY A O 1
ATOM 775 N N . PHE A 1 103 ? -14.389 -1.317 12.300 1.00 98.12 103 PHE A N 1
ATOM 776 C CA . PHE A 1 103 ? -13.349 -0.658 13.091 1.00 98.12 103 PHE A CA 1
ATOM 777 C C . PHE A 1 103 ? -12.685 0.448 12.272 1.00 98.12 103 PHE A C 1
ATOM 779 O O . PHE A 1 103 ? -11.619 0.284 11.683 1.00 98.12 103 PHE A O 1
ATOM 786 N N . THR A 1 104 ? -13.323 1.616 12.218 1.00 97.12 104 THR A N 1
ATOM 787 C CA . THR A 1 104 ? -12.841 2.697 11.347 1.00 97.12 104 THR A CA 1
ATOM 788 C C . THR A 1 104 ? -11.580 3.391 11.875 1.00 97.12 104 THR A C 1
ATOM 790 O O . THR A 1 104 ? -10.894 4.052 11.098 1.00 97.12 104 THR A O 1
ATOM 793 N N . ASN A 1 105 ? -11.242 3.268 13.161 1.00 97.81 105 ASN A N 1
ATOM 794 C CA . ASN A 1 105 ? -10.082 3.897 13.805 1.00 97.81 105 ASN A CA 1
ATOM 795 C C . ASN A 1 105 ? -8.797 3.047 13.713 1.00 97.81 105 ASN A C 1
ATOM 797 O O . ASN A 1 105 ? -8.015 2.986 14.659 1.00 97.81 105 ASN A O 1
ATOM 801 N N . VAL A 1 106 ? -8.582 2.375 12.582 1.00 97.44 106 VAL A N 1
ATOM 802 C CA . VAL A 1 106 ? -7.448 1.471 12.350 1.00 97.44 106 VAL A CA 1
ATOM 803 C C . VAL A 1 106 ? -6.425 2.074 11.390 1.00 97.44 106 VAL A C 1
ATOM 805 O O . VAL A 1 106 ? -6.798 2.626 10.354 1.00 97.44 106 VAL A O 1
ATOM 808 N N . ILE A 1 107 ? -5.137 1.943 11.704 1.00 95.44 107 ILE A N 1
ATOM 809 C CA . ILE A 1 107 ? -4.039 2.232 10.773 1.00 95.44 107 ILE A CA 1
ATOM 810 C C . ILE A 1 107 ? -3.022 1.077 10.787 1.00 95.44 107 ILE A C 1
ATOM 812 O O . ILE A 1 107 ? -2.817 0.443 11.826 1.00 95.44 107 ILE A O 1
ATOM 816 N N . PRO A 1 108 ? -2.374 0.774 9.654 1.00 93.19 108 PRO A N 1
ATOM 817 C CA . PRO A 1 108 ? -1.295 -0.202 9.618 1.00 93.19 108 PRO A CA 1
ATOM 818 C C . PRO A 1 108 ? 0.020 0.424 10.084 1.00 93.19 108 PRO A C 1
ATOM 820 O O . PRO A 1 108 ? 0.349 1.556 9.723 1.00 93.19 108 PRO A O 1
ATOM 823 N N . ALA A 1 109 ? 0.796 -0.332 10.851 1.00 85.81 109 ALA A N 1
ATOM 824 C CA . ALA A 1 109 ? 2.212 -0.079 11.034 1.00 85.81 109 ALA A CA 1
ATOM 825 C C . ALA A 1 109 ? 2.956 -0.596 9.796 1.00 85.81 109 ALA A C 1
ATOM 827 O O . ALA A 1 109 ? 2.588 -1.610 9.211 1.00 85.81 109 ALA A O 1
ATOM 828 N N . TYR A 1 110 ? 4.010 0.092 9.366 1.00 72.00 110 TYR A N 1
ATOM 829 C CA . TYR A 1 110 ? 4.914 -0.485 8.377 1.00 72.00 110 TYR A CA 1
ATOM 830 C C . TYR A 1 110 ? 5.606 -1.680 9.023 1.00 72.00 110 TYR A C 1
ATOM 832 O O . TYR A 1 110 ? 6.518 -1.479 9.822 1.00 72.00 110 TYR A O 1
ATOM 840 N N . GLY A 1 111 ? 5.166 -2.900 8.707 1.00 61.59 111 GLY A N 1
ATOM 841 C CA . GLY A 1 111 ? 5.840 -4.117 9.148 1.00 61.59 111 GLY A CA 1
ATOM 842 C C . GLY A 1 111 ? 7.350 -3.985 8.933 1.00 61.59 111 GLY A C 1
ATOM 843 O O . GLY A 1 111 ? 7.817 -3.733 7.817 1.00 61.59 111 GLY A O 1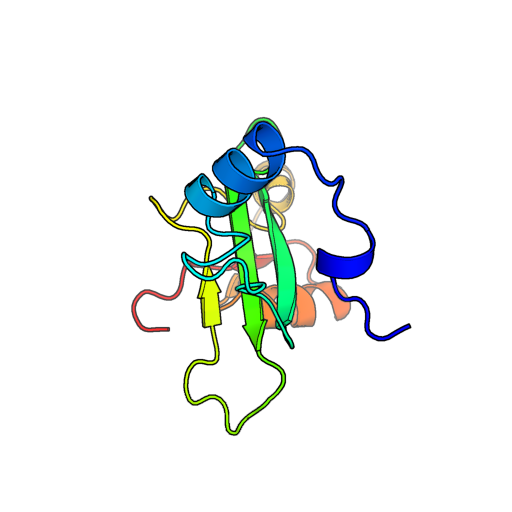
ATOM 844 N N . VAL A 1 112 ? 8.119 -4.084 10.018 1.00 51.84 112 VAL A N 1
ATOM 845 C CA . VAL A 1 112 ? 9.586 -3.954 9.974 1.00 51.84 112 VAL A CA 1
ATOM 846 C C . VAL A 1 112 ? 10.254 -5.205 9.397 1.00 51.84 112 VAL A C 1
ATOM 848 O O . VAL A 1 112 ? 11.384 -5.124 8.932 1.00 51.84 112 VAL A O 1
ATOM 851 N N . ASN A 1 113 ? 9.522 -6.324 9.362 1.00 51.25 113 ASN A N 1
ATOM 852 C CA . ASN A 1 113 ? 9.999 -7.648 8.959 1.00 51.25 113 ASN A CA 1
ATOM 853 C C . ASN A 1 113 ? 9.105 -8.319 7.902 1.00 51.25 113 ASN A C 1
ATOM 855 O O . ASN A 1 113 ? 9.054 -9.544 7.880 1.00 51.25 113 ASN A O 1
ATOM 859 N N . GLY A 1 114 ? 8.364 -7.537 7.104 1.00 48.19 114 GLY A N 1
ATOM 860 C CA . GLY A 1 114 ? 7.464 -8.091 6.081 1.00 48.19 114 GLY A CA 1
ATOM 861 C C . GLY A 1 114 ? 8.107 -9.189 5.240 1.00 48.19 114 GLY A C 1
ATOM 862 O O . GLY A 1 114 ? 9.279 -8.994 4.839 1.00 48.19 114 GLY A O 1
#

Secondary structure (DSSP, 8-state):
----GGGTS-S-HHHHHHHHHHTSB-TTS-BTTTTEEEEEEE-TTS-EEEEEEEE--GGGS--EEE-SS----BTTTTHHHH-SS-EEESSHHHHHHHHHTT-TTEEE---TT-

Sequence (114 aa):
MNGSLKKILPEDPAVIKTLKTLGILNAKGNEIFYNCVVFPIYDTDGAIVNLYGRNIDPAHGVSHLYLAGSRSGLVNRQAVPRSASIILTESIIDAVTLYDQGFTNVIPAYGVNG